Protein AF-A0A7L3QL30-F1 (afdb_monomer)

Sequence (116 aa):
MEGASFGAGRAGGAIDPVDFLKQPQTLLRVTTWIFSIVVFGSIVNECYVNKDSQHPELLCIFNENESACSYGIAVGVIAFFGCIFFFVVDLYFQQISSVKDRKRAVLLDLGFSGTL

InterPro domains:
  IPR008253 Marvel domain [PF01284] (20-114)
  IPR008253 Marvel domain [PS51225] (20-116)
  IPR016579 Synaptogyrin [PTHR10838] (1-114)

Structure (mmCIF, N/CA/C/O backbone):
data_AF-A0A7L3QL30-F1
#
_entry.id   AF-A0A7L3QL30-F1
#
loop_
_atom_site.group_PDB
_atom_site.id
_atom_site.type_symbol
_atom_site.label_atom_id
_atom_site.label_alt_id
_atom_site.label_comp_id
_atom_site.label_asym_id
_atom_site.label_entity_id
_atom_site.label_seq_id
_atom_site.pdbx_PDB_ins_code
_atom_site.Cartn_x
_atom_site.Cartn_y
_atom_site.Cartn_z
_atom_site.occupancy
_atom_site.B_iso_or_equiv
_atom_site.auth_seq_id
_atom_site.auth_comp_id
_atom_site.auth_asym_id
_atom_site.auth_atom_id
_atom_site.pdbx_PDB_model_num
ATOM 1 N N . MET A 1 1 ? 30.311 -22.315 -18.445 1.00 35.72 1 MET A N 1
ATOM 2 C CA . MET A 1 1 ? 29.629 -21.156 -17.832 1.00 35.72 1 MET A CA 1
ATOM 3 C C . MET A 1 1 ? 28.583 -20.675 -18.820 1.00 35.72 1 MET A C 1
ATOM 5 O O . MET A 1 1 ? 28.904 -19.939 -19.742 1.00 35.72 1 MET A O 1
ATOM 9 N N . GLU A 1 2 ? 27.367 -21.193 -18.691 1.00 41.16 2 GLU A N 1
ATOM 10 C CA . GLU A 1 2 ? 26.237 -20.859 -19.558 1.00 41.16 2 GLU A CA 1
ATOM 11 C C . GLU A 1 2 ? 25.592 -19.567 -19.052 1.00 41.16 2 GLU A C 1
ATOM 13 O O . GLU A 1 2 ? 24.883 -19.548 -18.050 1.00 41.16 2 GLU A O 1
ATOM 18 N N . GLY A 1 3 ? 25.894 -18.460 -19.724 1.00 41.06 3 GLY A N 1
ATOM 19 C CA . GLY A 1 3 ? 25.194 -17.194 -19.551 1.00 41.06 3 GLY A CA 1
ATOM 20 C C . GLY A 1 3 ? 24.059 -17.102 -20.561 1.00 41.06 3 GLY A C 1
ATOM 21 O O . GLY A 1 3 ? 24.211 -16.449 -21.590 1.00 41.06 3 GLY A O 1
ATOM 22 N N . ALA A 1 4 ? 22.934 -17.767 -20.293 1.00 39.75 4 ALA A N 1
ATOM 23 C CA . ALA A 1 4 ? 21.700 -17.532 -21.034 1.00 39.75 4 ALA A CA 1
ATOM 24 C C . ALA A 1 4 ? 21.234 -16.092 -20.750 1.00 39.75 4 ALA A C 1
ATOM 26 O O . ALA A 1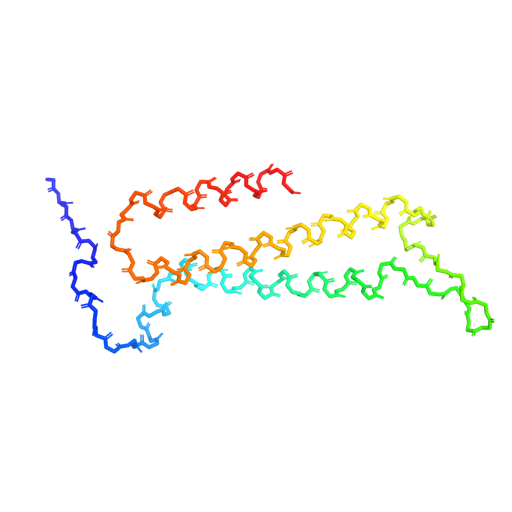 4 ? 20.688 -15.790 -19.689 1.00 39.75 4 ALA A O 1
ATOM 27 N N . SER A 1 5 ? 21.535 -15.183 -21.679 1.00 41.25 5 SER A N 1
ATOM 28 C CA . SER A 1 5 ? 21.206 -13.761 -21.587 1.00 41.25 5 SER A CA 1
ATOM 29 C C . SER A 1 5 ? 19.713 -13.562 -21.836 1.00 41.25 5 SER A C 1
ATOM 31 O O . SER A 1 5 ? 19.246 -13.414 -22.967 1.00 41.25 5 SER A O 1
ATOM 33 N N . PHE A 1 6 ? 18.948 -13.613 -20.749 1.00 51.69 6 PHE A N 1
ATOM 34 C CA . PHE A 1 6 ? 17.553 -13.204 -20.715 1.00 51.69 6 PHE A CA 1
ATOM 35 C C . PHE A 1 6 ? 17.421 -11.745 -21.182 1.00 51.69 6 PHE A C 1
ATOM 37 O O . PHE A 1 6 ? 17.892 -10.826 -20.517 1.00 51.69 6 PHE A O 1
ATOM 44 N N . GLY A 1 7 ? 16.709 -11.532 -22.292 1.00 49.22 7 GLY A N 1
ATOM 45 C CA . GLY A 1 7 ? 15.966 -10.287 -22.521 1.00 49.22 7 GLY A CA 1
ATOM 46 C C . GLY A 1 7 ? 16.543 -9.256 -23.494 1.00 49.22 7 GLY A C 1
ATOM 47 O O . GLY A 1 7 ? 15.937 -8.199 -23.638 1.00 49.22 7 GLY A O 1
ATOM 48 N N . ALA A 1 8 ? 17.632 -9.531 -24.218 1.00 42.91 8 ALA A N 1
ATOM 49 C CA . ALA A 1 8 ? 18.157 -8.580 -25.212 1.00 42.91 8 ALA A CA 1
ATOM 50 C C . ALA A 1 8 ? 17.253 -8.390 -26.458 1.00 42.91 8 ALA A C 1
ATOM 52 O O . ALA A 1 8 ? 17.448 -7.449 -27.219 1.00 42.91 8 ALA A O 1
ATOM 53 N N . GLY A 1 9 ? 16.261 -9.263 -26.677 1.00 43.09 9 GLY A N 1
ATOM 54 C CA . GLY A 1 9 ? 15.495 -9.325 -27.930 1.00 43.09 9 GLY A CA 1
ATOM 55 C C . GLY A 1 9 ? 14.155 -8.580 -27.984 1.00 43.09 9 GLY A C 1
ATOM 56 O O . GLY A 1 9 ? 13.449 -8.744 -28.972 1.00 43.09 9 GLY A O 1
ATOM 57 N N . ARG A 1 10 ? 13.743 -7.818 -26.958 1.00 48.81 10 ARG A N 1
ATOM 58 C CA . ARG A 1 10 ? 12.367 -7.266 -26.893 1.00 48.81 10 ARG A CA 1
ATOM 59 C C . ARG A 1 10 ? 12.238 -5.762 -26.654 1.00 48.81 10 ARG A C 1
ATOM 61 O O . ARG A 1 10 ? 11.174 -5.284 -26.274 1.00 48.81 10 ARG A O 1
ATOM 68 N N . ALA A 1 11 ? 13.281 -4.993 -26.946 1.00 45.16 11 ALA A N 1
ATOM 69 C CA . ALA A 1 11 ? 13.140 -3.546 -27.054 1.00 45.16 11 ALA A CA 1
ATOM 70 C C . ALA A 1 11 ? 12.372 -3.194 -28.350 1.00 45.16 11 ALA A C 1
ATOM 72 O O . ALA A 1 11 ? 12.960 -3.179 -29.427 1.00 45.16 11 ALA A O 1
ATOM 73 N N . GLY A 1 12 ? 11.059 -2.939 -28.248 1.00 51.59 12 GLY A N 1
ATOM 74 C CA . GLY A 1 12 ? 10.276 -2.233 -29.281 1.00 51.59 12 GLY A CA 1
ATOM 75 C C . GLY A 1 12 ? 9.204 -3.013 -30.062 1.00 51.59 12 GLY A C 1
ATOM 76 O O . GLY A 1 12 ? 8.607 -2.437 -30.967 1.00 51.59 12 GLY A O 1
ATOM 77 N N . GLY A 1 13 ? 8.930 -4.284 -29.752 1.00 51.28 13 GLY A N 1
ATOM 78 C CA . GLY A 1 13 ? 7.856 -5.059 -30.402 1.00 51.28 13 GLY A CA 1
ATOM 79 C C . GLY A 1 13 ? 6.514 -4.952 -29.669 1.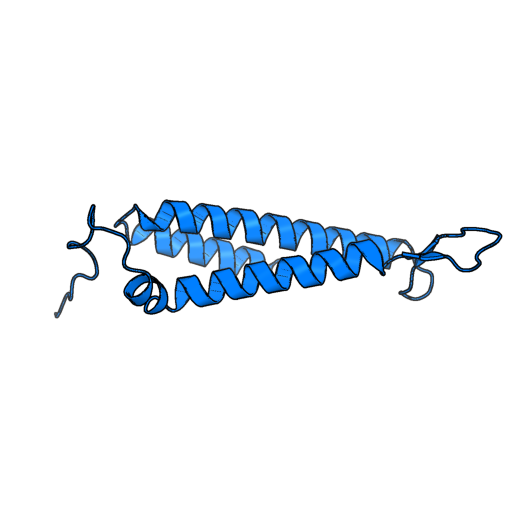00 51.28 13 GLY A C 1
ATOM 80 O O . GLY A 1 13 ? 6.507 -4.806 -28.449 1.00 51.28 13 GLY A O 1
ATOM 81 N N . ALA A 1 14 ? 5.396 -5.036 -30.404 1.00 50.88 14 ALA A N 1
ATOM 82 C CA . ALA A 1 14 ? 4.031 -4.991 -29.869 1.00 50.88 14 ALA A CA 1
ATOM 83 C C . ALA A 1 14 ? 3.881 -5.862 -28.608 1.00 50.88 14 ALA A C 1
ATOM 85 O O . ALA A 1 14 ? 4.323 -7.012 -28.577 1.00 50.88 14 ALA A O 1
ATOM 86 N N . ILE A 1 15 ? 3.300 -5.282 -27.556 1.00 49.00 15 ILE A N 1
ATOM 87 C CA . ILE A 1 15 ? 3.106 -5.945 -26.266 1.00 49.00 15 ILE A CA 1
ATOM 88 C C . ILE A 1 15 ? 2.087 -7.071 -26.464 1.00 49.00 15 ILE A C 1
ATOM 90 O O . ILE A 1 15 ? 0.884 -6.826 -26.478 1.00 49.00 15 ILE A O 1
ATOM 94 N N . ASP A 1 16 ? 2.572 -8.301 -26.629 1.00 54.94 16 ASP A N 1
ATOM 95 C CA . ASP A 1 16 ? 1.733 -9.496 -26.595 1.00 54.94 16 ASP A CA 1
ATOM 96 C C . ASP A 1 16 ? 1.359 -9.798 -25.129 1.00 54.94 16 ASP A C 1
ATOM 98 O O . ASP A 1 16 ? 2.242 -10.125 -24.323 1.00 54.94 16 ASP A O 1
ATOM 102 N N . PRO A 1 17 ? 0.072 -9.720 -24.741 1.00 56.19 17 PRO A N 1
ATOM 103 C CA . PRO A 1 17 ? -0.365 -9.873 -23.348 1.00 56.19 17 PRO A CA 1
ATOM 104 C C . PRO A 1 17 ? -0.047 -11.259 -22.758 1.00 56.19 17 PRO A C 1
ATOM 106 O O . PRO A 1 17 ? 0.053 -11.411 -21.542 1.00 56.19 17 PRO A O 1
ATOM 109 N N . VAL A 1 18 ? 0.169 -12.269 -23.607 1.00 55.31 18 VAL A N 1
ATOM 110 C CA . VAL A 1 18 ? 0.459 -13.655 -23.203 1.00 55.31 18 VAL A CA 1
ATOM 111 C C . VAL A 1 18 ? 1.895 -13.828 -22.688 1.00 55.31 18 VAL A C 1
ATOM 113 O O . VAL A 1 18 ? 2.124 -14.583 -21.743 1.00 55.31 18 VAL A O 1
ATOM 116 N N . ASP A 1 19 ? 2.867 -13.100 -23.244 1.00 55.56 19 ASP A N 1
ATOM 117 C CA . ASP A 1 19 ? 4.252 -13.139 -22.751 1.00 55.56 19 ASP A CA 1
ATOM 118 C C . ASP A 1 19 ? 4.461 -12.237 -21.526 1.00 55.56 19 ASP A C 1
ATOM 120 O O . ASP A 1 19 ? 5.323 -12.519 -20.693 1.00 55.56 19 ASP A O 1
ATOM 124 N N . PHE A 1 20 ? 3.613 -11.218 -21.357 1.00 52.88 20 PHE A N 1
ATOM 125 C CA . PHE A 1 20 ? 3.520 -10.415 -20.134 1.00 52.88 20 PHE A CA 1
ATOM 126 C C . PHE A 1 20 ? 2.984 -11.244 -18.951 1.00 52.88 20 PHE A C 1
ATOM 128 O O . PHE A 1 20 ? 3.461 -11.112 -17.824 1.00 52.88 20 PHE A O 1
ATOM 135 N N . LEU A 1 21 ? 2.056 -12.171 -19.226 1.00 55.19 21 LEU A N 1
ATOM 136 C CA . LEU A 1 21 ? 1.521 -13.137 -18.258 1.00 55.19 21 LEU A CA 1
ATOM 137 C C . LEU A 1 21 ? 2.540 -14.209 -17.840 1.00 55.19 21 LEU A C 1
ATOM 139 O O . LEU A 1 21 ? 2.480 -14.721 -16.725 1.00 55.19 21 LEU A O 1
ATOM 143 N N . LYS A 1 22 ? 3.496 -14.551 -18.713 1.00 54.62 22 LYS A N 1
ATOM 144 C CA . LYS A 1 22 ? 4.561 -15.521 -18.404 1.00 54.62 22 LYS A CA 1
ATOM 145 C C . LYS A 1 22 ? 5.601 -15.003 -17.420 1.00 54.62 22 LYS A C 1
ATOM 147 O O . LYS A 1 22 ? 6.408 -15.800 -16.947 1.00 54.62 22 LYS A O 1
ATOM 152 N N . GLN A 1 23 ? 5.622 -13.706 -17.119 1.00 60.22 23 GLN A N 1
ATOM 153 C CA . GLN A 1 23 ? 6.543 -13.149 -16.140 1.00 60.22 23 GLN A CA 1
ATOM 154 C C . GLN A 1 23 ? 5.874 -13.188 -14.750 1.00 60.22 23 GLN A C 1
ATOM 156 O O . GLN A 1 23 ? 5.099 -12.289 -14.420 1.00 60.22 23 GLN A O 1
ATOM 161 N N . PRO A 1 24 ? 6.155 -14.208 -13.907 1.00 64.00 24 PRO A N 1
ATOM 162 C CA . PRO A 1 24 ? 5.411 -14.456 -12.664 1.00 64.00 24 PRO A CA 1
ATOM 163 C C . PRO A 1 24 ? 5.482 -13.279 -11.683 1.00 64.00 24 PRO A C 1
ATOM 165 O O . PRO A 1 24 ? 4.565 -13.056 -10.898 1.00 64.00 24 PRO A O 1
ATOM 168 N N . GLN A 1 25 ? 6.551 -12.485 -11.767 1.00 66.44 25 GLN A N 1
ATOM 169 C CA . GLN A 1 25 ? 6.753 -11.291 -10.953 1.00 66.44 25 GLN A CA 1
ATOM 170 C C . GLN A 1 25 ? 5.688 -10.211 -11.212 1.00 66.44 25 GLN A C 1
ATOM 172 O O . GLN A 1 25 ? 5.238 -9.569 -10.268 1.00 66.44 25 GLN A O 1
ATOM 177 N N . THR A 1 26 ? 5.250 -10.026 -12.462 1.00 68.25 26 THR A N 1
ATOM 178 C CA . THR A 1 26 ? 4.246 -9.008 -12.807 1.00 68.25 26 THR A CA 1
ATOM 179 C C . THR A 1 26 ? 2.860 -9.398 -12.293 1.00 68.25 26 THR A C 1
ATOM 181 O O . THR A 1 26 ? 2.148 -8.563 -11.742 1.00 68.25 26 THR A O 1
ATOM 184 N N . LEU A 1 27 ? 2.499 -10.683 -12.397 1.00 70.44 27 LEU A N 1
ATOM 185 C CA . LEU A 1 27 ? 1.246 -11.214 -11.848 1.00 70.44 27 LEU A CA 1
ATOM 186 C C . LEU A 1 27 ? 1.182 -11.083 -10.327 1.00 70.44 27 LEU A C 1
ATOM 188 O O . LEU A 1 27 ? 0.154 -10.665 -9.791 1.00 70.44 27 LEU A O 1
ATOM 192 N N . LEU A 1 28 ? 2.283 -11.408 -9.641 1.00 73.12 28 LEU A N 1
ATOM 193 C CA . LEU A 1 28 ? 2.352 -11.278 -8.191 1.00 73.12 28 LEU A CA 1
ATOM 194 C C . LEU A 1 28 ? 2.075 -9.830 -7.778 1.00 73.12 28 LEU A C 1
ATOM 196 O O . LEU A 1 28 ? 1.225 -9.610 -6.927 1.00 73.12 28 LEU A O 1
ATOM 200 N N . ARG A 1 29 ? 2.708 -8.854 -8.446 1.00 75.44 29 ARG A N 1
ATOM 201 C CA . ARG A 1 29 ? 2.578 -7.428 -8.115 1.00 75.44 29 ARG A CA 1
ATOM 202 C C . ARG A 1 29 ? 1.213 -6.821 -8.425 1.00 75.44 29 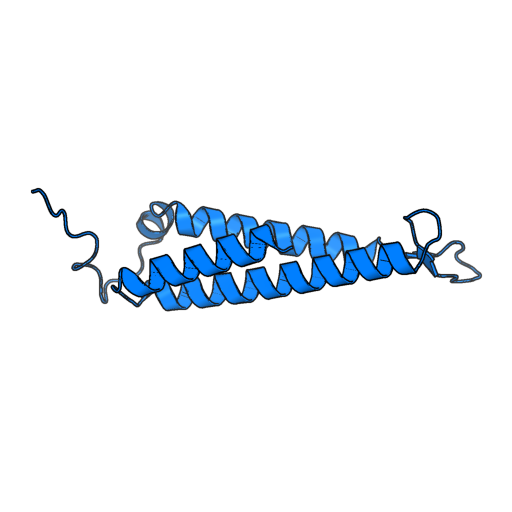ARG A C 1
ATOM 204 O O . ARG A 1 29 ? 0.716 -6.026 -7.632 1.00 75.44 29 ARG A O 1
ATOM 211 N N . VAL A 1 30 ? 0.570 -7.228 -9.520 1.00 77.50 30 VAL A N 1
ATOM 212 C CA . VAL A 1 30 ? -0.830 -6.850 -9.789 1.00 77.50 30 VAL A CA 1
ATOM 213 C C . VAL A 1 30 ? -1.747 -7.408 -8.700 1.00 77.50 30 VAL A C 1
ATOM 215 O O . VAL A 1 30 ? -2.624 -6.702 -8.208 1.00 77.50 30 VAL A O 1
ATOM 218 N N . THR A 1 31 ? -1.517 -8.653 -8.277 1.00 81.44 31 THR A N 1
ATOM 219 C CA . THR A 1 31 ? -2.316 -9.288 -7.222 1.00 81.44 31 THR A CA 1
ATOM 220 C C . THR A 1 31 ? -2.131 -8.579 -5.878 1.0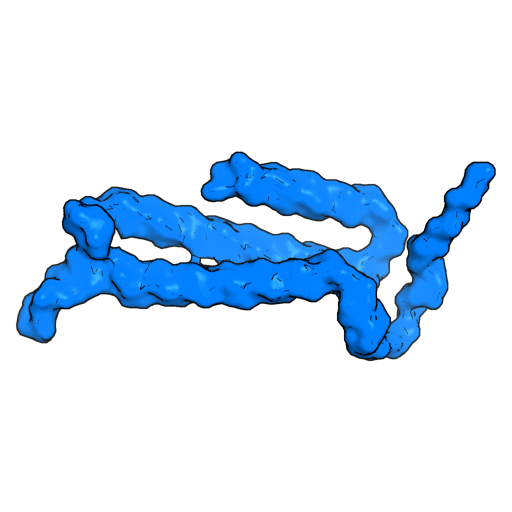0 81.44 31 THR A C 1
ATOM 222 O O . THR A 1 31 ? -3.123 -8.292 -5.210 1.00 81.44 31 THR A O 1
ATOM 225 N N . THR A 1 32 ? -0.897 -8.223 -5.493 1.00 82.81 32 THR A N 1
ATOM 226 C CA . THR A 1 32 ? -0.648 -7.449 -4.263 1.00 82.81 32 THR A CA 1
ATOM 227 C C . THR A 1 32 ? -1.269 -6.061 -4.317 1.00 82.81 32 THR A C 1
ATOM 229 O O . THR A 1 32 ? -1.821 -5.611 -3.317 1.00 82.81 32 THR A O 1
ATOM 232 N N . TRP A 1 33 ? -1.230 -5.389 -5.469 1.00 84.56 33 TRP A N 1
ATOM 233 C CA . TRP A 1 33 ? -1.870 -4.084 -5.633 1.00 84.56 33 TRP A CA 1
ATOM 234 C C . TRP A 1 33 ? -3.396 -4.161 -5.466 1.00 84.56 33 TRP A C 1
ATOM 236 O O . TRP A 1 33 ? -3.969 -3.366 -4.723 1.00 84.56 33 TRP A O 1
ATOM 246 N N . ILE A 1 34 ? -4.048 -5.164 -6.067 1.00 87.25 34 ILE A N 1
ATOM 247 C CA . ILE A 1 34 ? -5.489 -5.404 -5.888 1.00 87.25 34 ILE A CA 1
ATOM 248 C C . ILE A 1 34 ? -5.811 -5.675 -4.415 1.00 87.25 34 ILE A C 1
ATOM 250 O O . ILE A 1 34 ? -6.734 -5.077 -3.865 1.00 87.25 34 ILE A O 1
ATOM 254 N N . PHE A 1 35 ? -5.039 -6.545 -3.760 1.00 85.81 35 PHE A N 1
ATOM 255 C CA . PHE A 1 35 ? -5.247 -6.864 -2.349 1.00 85.81 35 PHE A CA 1
ATOM 256 C C . PHE A 1 35 ? -5.085 -5.627 -1.455 1.00 85.81 35 PHE A C 1
ATOM 258 O O . PHE A 1 35 ? -5.881 -5.405 -0.546 1.00 85.81 35 PHE A O 1
ATOM 265 N N . SER A 1 36 ? -4.106 -4.774 -1.762 1.00 88.38 36 SER A N 1
ATOM 266 C CA . SER A 1 36 ? -3.883 -3.515 -1.055 1.00 88.38 36 SER A CA 1
ATOM 267 C C . SER A 1 36 ? -5.061 -2.538 -1.196 1.00 88.38 36 SER A C 1
ATOM 269 O O . SER A 1 36 ? -5.457 -1.939 -0.197 1.00 88.38 36 SER A O 1
ATOM 271 N N . ILE A 1 37 ? -5.690 -2.431 -2.377 1.00 88.75 37 ILE A N 1
ATOM 272 C CA . ILE A 1 37 ? -6.923 -1.636 -2.566 1.00 88.75 37 ILE A CA 1
ATOM 273 C C . ILE A 1 37 ? -8.048 -2.151 -1.665 1.00 88.75 37 ILE A C 1
ATOM 275 O O . ILE A 1 37 ? -8.724 -1.358 -1.011 1.00 88.75 37 ILE A O 1
ATOM 279 N N . VAL A 1 38 ? -8.253 -3.472 -1.633 1.00 90.06 38 VAL A N 1
ATOM 280 C CA . VAL A 1 38 ? -9.320 -4.095 -0.837 1.00 90.06 38 VAL A CA 1
ATOM 281 C C . VAL A 1 38 ? -9.118 -3.808 0.651 1.00 90.06 38 VAL A C 1
ATOM 283 O O . VAL A 1 38 ? -10.045 -3.334 1.303 1.00 90.06 38 VAL A O 1
ATOM 286 N N . VAL A 1 39 ? -7.904 -4.024 1.167 1.00 87.69 39 VAL A N 1
ATOM 287 C CA . VAL A 1 39 ? -7.564 -3.780 2.580 1.00 87.69 39 VAL A CA 1
ATOM 288 C C . VAL A 1 39 ? -7.695 -2.300 2.942 1.00 87.69 39 VAL A C 1
ATOM 290 O O . VAL A 1 39 ? -8.272 -1.959 3.975 1.00 87.69 39 VAL A O 1
ATOM 293 N N . PHE A 1 40 ? -7.198 -1.403 2.089 1.00 88.94 40 PHE A N 1
ATOM 294 C CA . PHE A 1 40 ? -7.328 0.035 2.307 1.00 88.94 40 PHE A CA 1
ATOM 295 C C . PHE A 1 40 ? -8.800 0.467 2.343 1.00 88.94 40 PHE A C 1
ATOM 297 O O . PHE A 1 40 ? -9.214 1.175 3.261 1.00 88.94 40 PHE A O 1
ATOM 304 N N . GLY A 1 41 ? -9.608 -0.016 1.395 1.00 88.19 41 GLY A N 1
ATOM 305 C CA . GLY A 1 41 ? -11.039 0.274 1.333 1.00 88.19 41 GLY A CA 1
ATOM 306 C C . GLY A 1 41 ? -11.803 -0.228 2.558 1.00 88.19 41 GLY A C 1
ATOM 307 O O . GLY A 1 41 ? -12.629 0.505 3.098 1.00 88.19 41 GLY A O 1
ATOM 308 N N . SER A 1 42 ? -11.498 -1.438 3.040 1.00 87.69 42 SER A N 1
ATOM 309 C CA . SER A 1 42 ? -12.127 -1.975 4.253 1.00 87.69 42 SER A CA 1
ATOM 310 C C . SER A 1 42 ? -11.747 -1.180 5.502 1.00 87.69 42 SER A C 1
ATOM 312 O O . SER A 1 42 ? -12.605 -0.891 6.330 1.00 87.69 42 SER A O 1
ATOM 314 N N . ILE A 1 43 ? -10.479 -0.769 5.623 1.00 87.19 43 ILE A N 1
ATOM 315 C CA . ILE A 1 43 ? -10.012 0.007 6.775 1.00 87.19 43 ILE A CA 1
ATOM 316 C C . ILE A 1 43 ? -10.643 1.408 6.773 1.00 87.19 43 ILE A C 1
ATOM 318 O O . ILE A 1 43 ? -11.136 1.855 7.798 1.00 87.19 43 ILE A O 1
ATOM 322 N N . VAL A 1 44 ? -10.694 2.114 5.645 1.00 84.00 44 VAL A N 1
ATOM 323 C CA . VAL A 1 44 ? -11.251 3.480 5.633 1.00 84.00 44 VAL A CA 1
ATOM 324 C C . VAL A 1 44 ? -12.765 3.501 5.875 1.00 84.00 44 VAL A C 1
ATOM 326 O O . VAL A 1 44 ? -13.254 4.429 6.513 1.00 84.00 44 VAL A O 1
ATOM 329 N N . ASN A 1 45 ? -13.500 2.488 5.404 1.00 83.75 45 ASN A N 1
ATOM 330 C CA . ASN A 1 45 ? -14.960 2.457 5.532 1.00 83.75 45 ASN A CA 1
ATOM 331 C C . ASN A 1 45 ? -15.459 1.925 6.878 1.00 83.75 45 ASN A C 1
ATOM 333 O O . ASN A 1 45 ? -16.444 2.444 7.393 1.00 83.75 45 ASN A O 1
ATOM 337 N N . GLU A 1 46 ? -14.831 0.880 7.425 1.00 81.38 46 GLU A N 1
ATOM 338 C CA . GLU A 1 46 ? -15.387 0.144 8.572 1.00 81.38 46 GLU A CA 1
ATOM 339 C C . GLU A 1 46 ? -14.550 0.259 9.851 1.00 81.38 46 GLU A C 1
ATOM 341 O O . GLU A 1 46 ? -14.936 -0.272 10.891 1.00 81.38 46 GLU A O 1
ATOM 346 N N . CYS A 1 47 ? -13.406 0.951 9.824 1.00 80.00 47 CYS A N 1
ATOM 347 C CA . CYS A 1 47 ? -12.572 1.069 11.024 1.00 80.00 47 CYS A CA 1
ATOM 348 C C . CYS A 1 47 ? -13.223 1.951 12.105 1.00 80.00 47 CYS A C 1
ATOM 350 O O . CYS A 1 47 ? -13.052 1.671 13.293 1.00 80.00 47 CYS A O 1
ATOM 352 N N . TYR A 1 48 ? -14.040 2.936 11.709 1.00 83.06 48 TYR A N 1
ATOM 353 C CA . TYR A 1 48 ? -14.923 3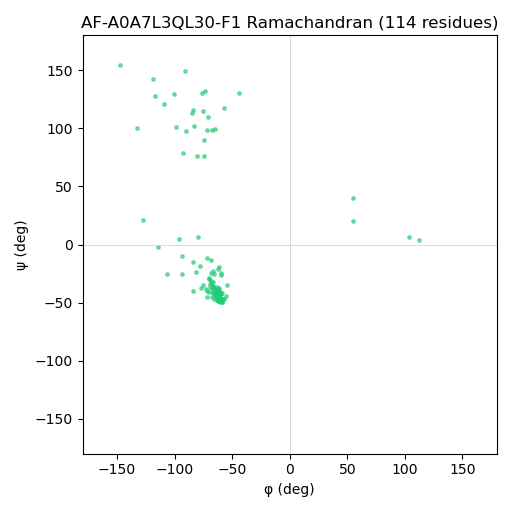.678 12.611 1.00 83.06 48 TYR A CA 1
ATOM 354 C C . TYR A 1 48 ? -16.385 3.461 12.227 1.00 83.06 48 TYR A C 1
ATOM 356 O O . TYR A 1 48 ? -16.771 3.681 11.081 1.00 83.06 48 TYR A O 1
ATOM 364 N N . VAL A 1 49 ? -17.208 3.070 13.195 1.00 83.12 49 VAL A N 1
ATOM 365 C CA . VAL A 1 49 ? -18.646 2.841 13.014 1.00 83.12 49 VAL A CA 1
ATOM 366 C C . VAL A 1 49 ? -19.442 3.785 13.905 1.00 83.12 49 VAL A C 1
ATOM 368 O O . VAL A 1 49 ? -19.047 4.061 15.035 1.00 83.12 49 VAL A O 1
ATOM 371 N N . ASN A 1 50 ? -20.570 4.296 13.413 1.00 78.38 50 ASN A N 1
ATOM 372 C CA . ASN A 1 50 ? -21.445 5.140 14.226 1.00 78.38 50 ASN A CA 1
ATOM 373 C C . ASN A 1 50 ? -22.244 4.272 15.205 1.00 78.38 50 ASN A C 1
ATOM 375 O O . ASN A 1 50 ? -22.862 3.292 14.788 1.00 78.38 50 ASN A O 1
ATOM 379 N N . LYS A 1 51 ? -22.250 4.638 16.493 1.00 71.25 51 LYS A N 1
ATOM 380 C CA . LYS A 1 51 ? -22.955 3.876 17.541 1.00 71.25 51 LYS A CA 1
ATOM 381 C C . LYS A 1 51 ? -24.483 3.945 17.400 1.00 71.25 51 LYS A C 1
ATOM 383 O O . LYS A 1 51 ? -25.158 2.966 17.703 1.00 71.25 51 LY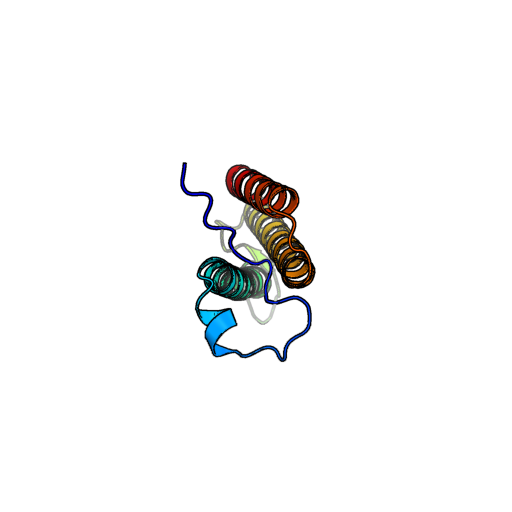S A O 1
ATOM 388 N N . ASP A 1 52 ? -25.019 5.072 16.922 1.00 71.88 52 ASP A N 1
ATOM 389 C CA . ASP A 1 52 ? -26.456 5.280 16.724 1.00 71.88 52 ASP A CA 1
ATOM 390 C C . ASP A 1 52 ? -26.751 6.198 15.516 1.00 71.88 52 ASP A C 1
ATOM 392 O O . ASP A 1 52 ? -25.926 7.022 15.120 1.00 71.88 52 ASP A O 1
ATOM 396 N N . SER A 1 53 ? -27.936 6.055 14.909 1.00 68.00 53 SER A N 1
ATOM 397 C CA . SER A 1 53 ? -28.362 6.865 13.751 1.00 68.00 53 SER A CA 1
ATOM 398 C C . SER A 1 53 ? -28.829 8.278 14.129 1.00 68.00 53 SER A C 1
ATOM 400 O O . SER A 1 53 ? -28.902 9.146 13.261 1.00 68.00 53 SER A O 1
ATOM 402 N N . GLN A 1 54 ? -29.163 8.518 15.401 1.00 69.06 54 GLN A N 1
ATOM 403 C CA . GLN A 1 54 ? -29.594 9.820 15.921 1.00 69.06 54 GLN A CA 1
ATOM 404 C C . GLN A 1 54 ? -28.432 10.639 16.504 1.00 69.06 54 GLN A C 1
ATOM 406 O O . GLN A 1 54 ? -28.493 11.868 16.492 1.00 69.06 54 GLN A O 1
ATOM 411 N N . HIS A 1 55 ? -27.356 9.977 16.948 1.00 59.66 55 HIS A N 1
ATOM 412 C CA . HIS A 1 55 ? -26.128 10.602 17.446 1.00 59.66 55 HIS A CA 1
ATOM 413 C C . HIS A 1 55 ? -24.900 9.937 16.799 1.00 59.66 55 HIS A C 1
ATOM 415 O O . HIS A 1 55 ? -24.501 8.854 17.233 1.00 59.66 55 HIS A O 1
ATOM 421 N N . PRO A 1 56 ? -24.292 10.551 15.765 1.00 67.31 56 PRO A N 1
ATOM 422 C CA . PRO A 1 56 ? -23.118 9.999 15.097 1.00 67.31 56 PRO A CA 1
ATOM 423 C C . PRO A 1 56 ? -21.869 10.172 15.974 1.00 67.31 56 PRO A C 1
ATOM 425 O O . PRO A 1 56 ? -21.044 11.055 15.750 1.00 67.31 56 PRO A O 1
ATOM 428 N N . GLU A 1 57 ? -21.743 9.343 17.008 1.00 71.81 57 GLU A N 1
ATOM 429 C CA . GLU A 1 57 ? -20.477 9.132 17.708 1.00 71.81 57 GLU A CA 1
ATOM 430 C C . GLU A 1 57 ? -19.675 8.072 16.947 1.00 71.81 57 GLU A C 1
ATOM 432 O O . GLU A 1 57 ? -20.105 6.918 16.839 1.00 71.81 57 GLU A O 1
ATOM 437 N N . LEU A 1 58 ? -18.524 8.477 16.398 1.00 73.62 58 LEU A N 1
ATOM 438 C CA . LEU A 1 58 ? -17.597 7.576 15.718 1.00 73.62 58 LEU A CA 1
ATOM 439 C C . LEU A 1 58 ? -16.916 6.677 16.750 1.00 73.62 58 LEU A C 1
ATOM 441 O O . LEU A 1 58 ? -16.071 7.124 17.521 1.00 73.62 58 LEU A O 1
ATOM 445 N N . LEU A 1 59 ? -17.264 5.395 16.742 1.00 81.56 59 LEU A N 1
ATOM 446 C CA . LEU A 1 59 ? -16.682 4.391 17.614 1.00 81.56 59 LEU A CA 1
ATOM 447 C C . LEU A 1 59 ? -15.639 3.573 16.854 1.00 81.56 59 LEU A C 1
ATOM 449 O O . LEU A 1 59 ? -15.913 3.027 15.785 1.00 81.56 59 LEU A O 1
ATOM 453 N N . CYS A 1 60 ? -14.447 3.445 17.426 1.00 84.94 60 CYS A N 1
ATOM 454 C CA . CYS A 1 60 ? -13.442 2.520 16.917 1.00 84.94 60 CYS A CA 1
ATOM 455 C C . CYS A 1 60 ? -13.823 1.067 17.256 1.00 84.94 60 CYS A C 1
ATOM 457 O O . CYS A 1 60 ? -14.105 0.752 18.415 1.00 84.94 60 CYS A O 1
ATOM 459 N N . ILE A 1 61 ? -13.763 0.163 16.271 1.00 84.69 61 ILE A N 1
ATOM 460 C CA . ILE A 1 61 ? -14.077 -1.266 16.471 1.00 84.69 61 ILE A CA 1
ATOM 461 C C . ILE A 1 61 ? -13.043 -1.991 17.353 1.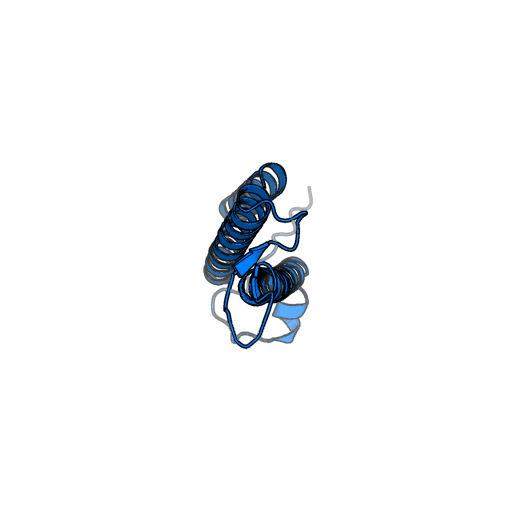00 84.69 61 ILE A C 1
ATOM 463 O O . ILE A 1 61 ? -13.355 -2.983 18.014 1.00 84.69 61 ILE A O 1
ATOM 467 N N . PHE A 1 62 ? -11.811 -1.478 17.415 1.00 82.38 62 PHE A N 1
ATOM 468 C CA . PHE A 1 62 ? -10.745 -2.008 18.266 1.00 82.38 62 PHE A CA 1
ATOM 469 C C . PHE A 1 62 ? -10.895 -1.523 19.712 1.00 82.38 62 PHE A C 1
ATOM 471 O O . PHE A 1 62 ? -10.154 -0.654 20.170 1.00 82.38 62 PHE A O 1
ATOM 478 N N . ASN A 1 63 ? -11.845 -2.117 20.441 1.00 84.50 63 ASN A N 1
ATOM 479 C CA . ASN A 1 63 ? -12.040 -1.900 21.881 1.00 84.50 63 ASN A CA 1
ATOM 480 C C . ASN A 1 63 ? -12.227 -0.414 22.256 1.00 84.50 63 ASN A C 1
ATOM 482 O O . ASN A 1 63 ? -11.650 0.052 23.237 1.00 84.50 63 ASN A O 1
ATOM 486 N N . GLU A 1 64 ? -12.969 0.341 21.435 1.00 83.38 64 GLU A N 1
ATOM 487 C CA . GLU A 1 64 ? -13.211 1.784 21.619 1.00 83.38 64 GLU A CA 1
ATOM 488 C C . GLU A 1 64 ? -11.916 2.619 21.738 1.00 83.38 64 GLU A C 1
ATOM 490 O O . GLU A 1 64 ? -11.923 3.738 22.244 1.00 83.38 64 GLU A O 1
ATOM 495 N N . ASN A 1 65 ? -10.780 2.095 21.260 1.00 84.00 65 ASN A N 1
ATOM 496 C CA . ASN A 1 65 ? -9.492 2.765 21.355 1.00 84.00 65 ASN A CA 1
ATOM 497 C C . ASN A 1 65 ? -9.148 3.474 20.044 1.00 84.00 65 ASN A C 1
ATOM 499 O O . ASN A 1 65 ? -8.642 2.866 19.098 1.00 84.00 65 ASN A O 1
ATOM 503 N N . GLU A 1 66 ? -9.348 4.790 20.015 1.00 85.00 66 GLU A N 1
ATOM 504 C CA . GLU A 1 66 ? -9.056 5.624 18.846 1.00 85.00 66 GLU A CA 1
ATOM 505 C C . GLU A 1 66 ? -7.614 5.486 18.344 1.00 85.00 66 GLU A C 1
ATOM 507 O O . GLU A 1 66 ? -7.385 5.500 17.134 1.00 85.00 66 GLU A O 1
ATOM 512 N N . SER A 1 67 ? -6.644 5.292 19.245 1.00 86.31 67 SER A N 1
ATOM 513 C CA . SER A 1 67 ? -5.234 5.149 18.862 1.00 86.31 67 SER A CA 1
ATOM 514 C C . SER A 1 67 ? -4.967 3.864 18.073 1.00 86.31 67 SER A C 1
ATOM 516 O O . SER A 1 67 ? -4.139 3.869 17.164 1.00 86.31 67 SER A O 1
ATOM 518 N N . ALA A 1 68 ? -5.706 2.785 18.354 1.00 87.25 68 ALA A N 1
ATOM 519 C CA . ALA A 1 68 ? -5.579 1.518 17.639 1.00 87.25 68 ALA A CA 1
ATOM 520 C C . ALA A 1 68 ? -6.153 1.615 16.217 1.00 87.25 68 ALA A C 1
ATOM 522 O O . ALA A 1 68 ? -5.491 1.206 15.262 1.00 87.25 68 ALA A O 1
ATOM 523 N N . CYS A 1 69 ? -7.338 2.219 16.060 1.00 88.06 69 CYS A N 1
ATOM 524 C CA . CYS A 1 69 ? -7.913 2.477 14.736 1.00 88.06 69 CYS A CA 1
ATOM 525 C C . CYS A 1 69 ? -7.051 3.442 13.918 1.00 88.06 69 CYS A C 1
ATOM 527 O O . CYS A 1 69 ? -6.730 3.153 12.767 1.00 88.06 69 CYS A O 1
ATOM 529 N N . SER A 1 70 ? -6.606 4.552 14.517 1.00 88.88 70 SER A N 1
ATOM 530 C CA . SER A 1 70 ? -5.738 5.513 13.832 1.00 88.88 70 SER A CA 1
ATOM 531 C C . SER A 1 70 ? -4.414 4.881 13.401 1.00 88.88 70 SER A C 1
ATOM 533 O O . SER A 1 70 ? -3.922 5.199 12.319 1.00 88.88 70 SER A O 1
ATOM 535 N N . TYR A 1 71 ? -3.841 3.987 14.212 1.00 89.56 71 TYR A N 1
ATOM 536 C CA . TYR A 1 71 ? -2.641 3.238 13.844 1.00 89.56 71 TYR A CA 1
ATOM 537 C C . TYR A 1 71 ? -2.907 2.284 12.672 1.00 89.56 71 TYR A C 1
ATOM 539 O O . TYR A 1 71 ? -2.161 2.302 11.695 1.00 89.56 71 TYR A O 1
ATOM 547 N N . GLY A 1 72 ? -3.998 1.511 12.718 1.00 87.81 72 GLY A N 1
ATOM 548 C CA . GLY A 1 72 ? -4.394 0.618 11.624 1.00 87.81 72 GLY A CA 1
ATOM 549 C C . GLY A 1 72 ? -4.629 1.360 10.305 1.00 87.81 72 GLY A C 1
ATOM 550 O O . GLY A 1 72 ? -4.153 0.927 9.255 1.00 87.81 72 GLY A O 1
ATOM 551 N N . ILE A 1 73 ? -5.281 2.524 10.362 1.00 89.81 73 ILE A N 1
ATOM 552 C CA . ILE A 1 73 ? -5.467 3.411 9.207 1.00 89.81 73 ILE A CA 1
ATOM 553 C C . ILE A 1 73 ? -4.124 3.920 8.692 1.00 89.81 73 ILE A C 1
ATOM 555 O O . ILE A 1 73 ? -3.877 3.845 7.491 1.00 89.81 73 ILE A O 1
ATOM 559 N N . ALA A 1 74 ? -3.235 4.395 9.567 1.00 90.38 74 ALA A N 1
ATOM 560 C CA . ALA A 1 74 ? -1.923 4.888 9.158 1.00 90.38 74 ALA A CA 1
ATOM 561 C C . ALA A 1 74 ? -1.101 3.801 8.446 1.00 90.38 74 ALA A C 1
ATOM 563 O O . ALA A 1 74 ? -0.581 4.041 7.357 1.00 90.38 74 ALA A O 1
ATOM 564 N N . VAL A 1 75 ? -1.035 2.593 9.013 1.00 90.12 75 VAL A N 1
ATOM 565 C CA . VAL A 1 75 ? -0.335 1.451 8.405 1.00 90.12 75 VAL A CA 1
ATOM 566 C C . VAL A 1 75 ? -0.970 1.071 7.064 1.00 90.12 75 VAL A C 1
ATOM 568 O O . VAL A 1 75 ? -0.255 0.931 6.073 1.00 90.12 75 VAL A O 1
ATOM 571 N N . GLY A 1 76 ? -2.303 0.986 6.992 1.00 88.88 76 GLY A N 1
ATOM 572 C CA . GLY A 1 76 ? -3.024 0.684 5.752 1.00 88.88 76 GLY A CA 1
ATOM 573 C C . GLY A 1 76 ? -2.790 1.721 4.647 1.00 88.88 76 GLY A C 1
ATOM 574 O O . GLY A 1 76 ? -2.559 1.358 3.494 1.00 88.88 76 GLY A O 1
ATOM 575 N N . VAL A 1 77 ? -2.778 3.010 4.999 1.00 90.56 77 VAL A N 1
ATOM 576 C CA . VAL A 1 77 ? -2.466 4.120 4.084 1.00 90.56 77 VAL A CA 1
ATOM 577 C C . VAL A 1 77 ? -1.033 4.006 3.559 1.00 90.56 77 VAL A C 1
ATOM 579 O O . VAL A 1 77 ? -0.812 4.092 2.349 1.00 90.56 77 VAL A O 1
ATOM 582 N N . ILE A 1 78 ? -0.052 3.795 4.443 1.00 89.88 78 ILE A N 1
ATOM 583 C CA . ILE A 1 78 ? 1.359 3.688 4.046 1.00 89.88 78 ILE A CA 1
ATOM 584 C C . ILE A 1 78 ? 1.564 2.465 3.143 1.00 89.88 78 ILE A C 1
ATOM 586 O O . ILE A 1 78 ? 2.216 2.588 2.104 1.00 89.88 78 ILE A O 1
ATOM 590 N N . ALA A 1 79 ? 0.962 1.318 3.479 1.00 87.19 79 ALA A N 1
ATOM 591 C CA . ALA A 1 79 ? 0.996 0.114 2.649 1.00 87.19 79 ALA A CA 1
ATOM 592 C C . ALA A 1 79 ? 0.449 0.381 1.240 1.00 87.19 79 ALA A C 1
ATOM 594 O O . ALA A 1 79 ? 1.088 0.031 0.250 1.00 87.19 79 ALA A O 1
ATOM 595 N N . PHE A 1 80 ? -0.703 1.048 1.146 1.00 88.88 80 PHE A N 1
ATOM 596 C CA . PHE A 1 80 ? -1.354 1.370 -0.121 1.00 88.88 80 PHE A CA 1
ATOM 597 C C . PHE A 1 80 ? -0.497 2.252 -1.030 1.00 88.88 80 PHE A C 1
ATOM 599 O O . PHE A 1 80 ? -0.267 1.918 -2.198 1.00 88.88 80 PHE A O 1
ATOM 606 N N . PHE A 1 81 ? 0.048 3.343 -0.491 1.00 90.19 81 PHE A N 1
ATOM 607 C CA . PHE A 1 81 ? 0.943 4.211 -1.255 1.00 90.19 81 PHE A CA 1
ATOM 608 C C . PHE A 1 81 ? 2.258 3.518 -1.620 1.00 90.19 81 PHE A C 1
ATOM 610 O O . PHE A 1 81 ? 2.747 3.702 -2.737 1.00 90.19 81 PHE A O 1
ATOM 617 N N . GLY A 1 82 ? 2.799 2.682 -0.729 1.00 87.50 82 GLY A N 1
ATOM 618 C CA . GLY A 1 82 ? 3.961 1.843 -1.014 1.00 87.50 82 GLY A CA 1
ATOM 619 C C . GLY A 1 82 ? 3.712 0.907 -2.198 1.00 87.50 82 GLY A C 1
ATOM 620 O O . GLY A 1 82 ? 4.491 0.899 -3.151 1.00 87.50 82 GLY A O 1
ATOM 621 N N . CYS A 1 83 ? 2.586 0.188 -2.198 1.00 84.81 83 CYS A N 1
ATOM 622 C CA . CYS A 1 83 ? 2.197 -0.696 -3.296 1.00 84.81 83 CYS A CA 1
ATOM 623 C C . CYS A 1 83 ? 2.028 0.056 -4.623 1.00 84.81 83 CYS A C 1
ATOM 625 O O . CYS A 1 83 ? 2.509 -0.425 -5.647 1.00 84.81 83 CYS A O 1
ATOM 627 N N . ILE A 1 84 ? 1.406 1.243 -4.625 1.00 85.31 84 ILE A N 1
ATOM 628 C CA . ILE A 1 84 ? 1.294 2.079 -5.834 1.00 85.31 84 ILE A CA 1
ATOM 629 C C . ILE A 1 84 ? 2.674 2.503 -6.336 1.00 85.31 84 ILE A C 1
ATOM 631 O O . ILE A 1 84 ? 2.951 2.387 -7.529 1.00 85.31 84 ILE A O 1
ATOM 635 N N . PHE A 1 85 ? 3.545 2.984 -5.447 1.00 85.44 85 PHE A N 1
ATOM 636 C CA . PHE A 1 85 ? 4.892 3.411 -5.816 1.00 85.44 85 PHE A CA 1
ATOM 637 C C . PHE A 1 85 ? 5.677 2.266 -6.459 1.00 85.44 85 PHE A C 1
ATOM 6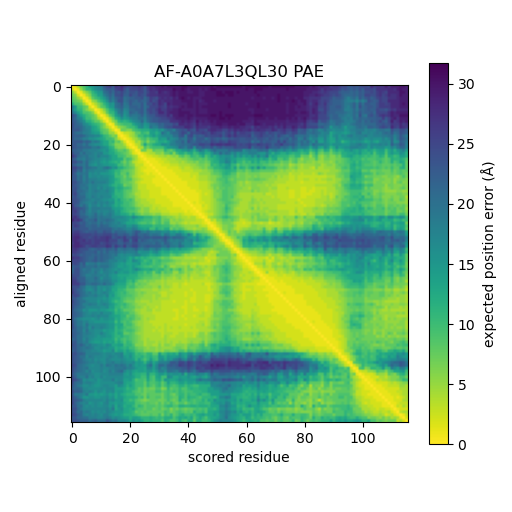39 O O . PHE A 1 85 ? 6.220 2.428 -7.552 1.00 85.44 85 PHE A O 1
ATOM 646 N N . PHE A 1 86 ? 5.689 1.095 -5.821 1.00 78.62 86 PHE A N 1
ATOM 647 C CA . PHE A 1 86 ? 6.374 -0.077 -6.353 1.00 78.62 86 PHE A CA 1
ATOM 648 C C . PHE A 1 86 ? 5.778 -0.538 -7.683 1.00 78.62 86 PHE A C 1
ATOM 650 O O . PHE A 1 86 ? 6.543 -0.786 -8.611 1.00 78.62 86 PHE A O 1
ATOM 657 N N . PHE A 1 87 ? 4.449 -0.556 -7.810 1.00 79.50 87 PHE A N 1
ATOM 658 C CA . PHE A 1 87 ? 3.760 -0.908 -9.051 1.00 79.50 87 PHE A CA 1
ATOM 659 C C . PHE A 1 87 ? 4.123 0.032 -10.208 1.00 79.50 87 PHE A C 1
ATOM 661 O O . PHE A 1 87 ? 4.453 -0.418 -11.305 1.00 79.50 87 PHE A O 1
ATOM 668 N N . VAL A 1 88 ? 4.120 1.345 -9.965 1.00 80.12 88 VAL A N 1
ATOM 669 C CA . VAL A 1 88 ? 4.513 2.354 -10.958 1.00 80.12 88 VAL A CA 1
ATOM 670 C C . VAL A 1 88 ? 5.975 2.178 -11.358 1.00 80.12 88 VAL A C 1
ATOM 672 O O . VAL A 1 88 ? 6.292 2.184 -12.548 1.00 80.12 88 VAL A O 1
ATOM 675 N N . VAL A 1 89 ? 6.863 1.974 -10.382 1.00 75.00 89 VAL A N 1
ATOM 676 C CA . VAL A 1 89 ? 8.274 1.675 -10.637 1.00 75.00 89 VAL A CA 1
ATOM 677 C C . VAL A 1 89 ? 8.396 0.449 -11.551 1.00 75.00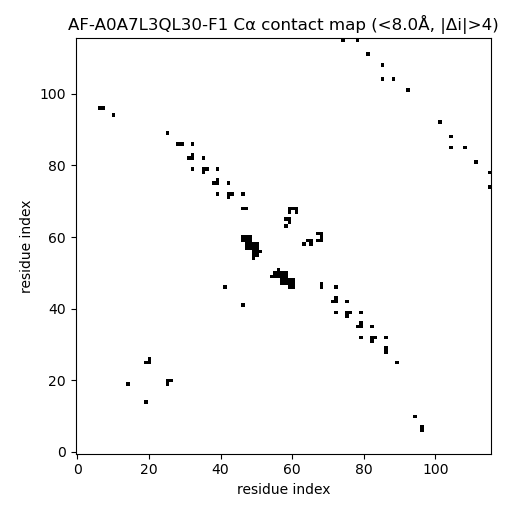 89 VAL A C 1
ATOM 679 O O . VAL A 1 89 ? 9.120 0.525 -12.543 1.00 75.00 89 VAL A O 1
ATOM 682 N N . ASP A 1 90 ? 7.638 -0.630 -11.323 1.00 71.06 90 ASP A N 1
ATOM 683 C CA . ASP A 1 90 ? 7.671 -1.815 -12.197 1.00 71.06 90 ASP A CA 1
ATOM 684 C C . ASP A 1 90 ? 7.159 -1.578 -13.615 1.00 71.06 90 ASP A C 1
ATOM 686 O O . ASP A 1 90 ? 7.694 -2.162 -14.562 1.00 71.06 90 ASP A O 1
ATOM 690 N N . LEU A 1 91 ? 6.129 -0.742 -13.781 1.00 69.69 91 LEU A N 1
ATOM 691 C CA . LEU A 1 91 ? 5.633 -0.368 -15.106 1.00 69.69 91 LEU A CA 1
ATOM 692 C C . LEU A 1 91 ? 6.727 0.345 -15.910 1.00 69.69 91 LEU A C 1
ATOM 694 O O . LEU A 1 91 ? 6.933 0.021 -17.078 1.00 69.69 91 LEU A O 1
ATOM 698 N N . TYR A 1 92 ? 7.494 1.238 -15.275 1.00 67.25 92 TYR A N 1
ATOM 699 C CA . TYR A 1 92 ? 8.662 1.865 -15.905 1.00 67.25 92 TYR A CA 1
ATOM 700 C C . TYR A 1 92 ? 9.809 0.868 -16.150 1.00 67.25 92 TYR A C 1
ATOM 702 O O . TYR A 1 92 ? 10.532 0.973 -17.143 1.00 67.25 92 TYR A O 1
ATOM 710 N N . PHE A 1 93 ? 9.952 -0.151 -15.298 1.00 60.25 93 PHE A N 1
ATOM 711 C CA . PHE A 1 93 ? 10.940 -1.221 -15.465 1.00 60.25 93 PHE A CA 1
ATOM 712 C C . PHE A 1 93 ? 10.714 -2.111 -16.686 1.00 60.25 93 PHE A C 1
ATOM 714 O O . PHE A 1 93 ? 11.681 -2.688 -17.185 1.00 60.25 93 PHE A O 1
ATOM 721 N N . GLN A 1 94 ? 9.482 -2.240 -17.184 1.00 53.22 94 GLN A N 1
ATOM 722 C CA . GLN A 1 94 ? 9.195 -3.033 -18.387 1.00 53.22 94 GLN A CA 1
ATOM 723 C C . GLN A 1 94 ? 9.931 -2.497 -19.636 1.00 53.22 94 GLN A C 1
ATOM 725 O O . GLN A 1 94 ? 10.158 -3.262 -20.571 1.00 53.22 94 GLN A O 1
ATOM 730 N N . GLN A 1 95 ? 10.392 -1.236 -19.633 1.00 51.09 95 GLN A N 1
ATOM 731 C CA . GLN A 1 95 ? 11.221 -0.657 -20.704 1.00 51.09 95 GLN A CA 1
ATOM 732 C C . GLN A 1 95 ? 12.746 -0.737 -20.473 1.00 51.09 95 GLN A C 1
ATOM 734 O O . GLN A 1 95 ? 13.502 -0.459 -21.404 1.00 51.09 95 GLN A O 1
ATOM 739 N N . ILE A 1 96 ? 13.234 -1.120 -19.284 1.00 51.00 96 ILE A N 1
ATOM 740 C CA . ILE A 1 96 ? 14.671 -1.087 -18.942 1.00 51.00 96 ILE A CA 1
ATOM 741 C C . ILE A 1 96 ? 15.260 -2.508 -18.847 1.00 51.00 96 ILE A C 1
ATOM 743 O O . ILE A 1 96 ? 14.864 -3.313 -18.006 1.00 51.00 96 ILE A O 1
ATOM 747 N N . SER A 1 97 ? 16.275 -2.812 -19.672 1.00 51.62 97 SER A N 1
ATOM 748 C CA . SER A 1 97 ? 16.967 -4.120 -19.729 1.00 51.62 97 SER A CA 1
ATOM 749 C C . SER A 1 97 ? 18.020 -4.351 -18.625 1.00 51.62 97 SER A C 1
ATOM 751 O O . SER A 1 97 ? 18.743 -5.349 -18.636 1.00 51.62 97 SER A O 1
ATOM 753 N N . SER A 1 98 ? 18.130 -3.442 -17.651 1.00 53.59 98 SER A N 1
ATOM 754 C CA . SER A 1 98 ? 19.185 -3.455 -16.631 1.00 53.59 98 SER A CA 1
ATOM 755 C C . SER A 1 98 ? 18.844 -4.364 -15.439 1.00 53.59 98 SER A C 1
ATOM 757 O O . SER A 1 98 ? 17.971 -4.079 -14.617 1.00 53.59 98 SER A O 1
ATOM 759 N N . VAL A 1 99 ? 19.606 -5.453 -15.290 1.00 56.69 99 VAL A N 1
ATOM 760 C CA . VAL A 1 99 ? 19.530 -6.421 -14.170 1.00 56.69 99 VAL A CA 1
ATOM 761 C C . VAL A 1 99 ? 19.789 -5.762 -12.802 1.00 56.69 99 VAL A C 1
ATOM 763 O O . VAL A 1 99 ? 19.347 -6.259 -11.763 1.00 56.69 99 VAL A O 1
ATOM 766 N N . LYS A 1 100 ? 20.509 -4.635 -12.788 1.00 56.34 100 LYS A N 1
ATOM 767 C CA . LYS A 1 100 ? 20.940 -3.928 -11.574 1.00 56.34 100 LYS A CA 1
ATOM 768 C C . LYS A 1 100 ? 19.778 -3.213 -10.887 1.00 56.34 100 LYS A C 1
ATOM 770 O O . LYS A 1 100 ? 19.662 -3.251 -9.664 1.00 56.34 100 LYS A O 1
ATOM 775 N N . ASP A 1 101 ? 18.890 -2.640 -11.686 1.00 59.88 101 ASP A N 1
ATOM 776 C CA . ASP A 1 101 ? 17.763 -1.858 -11.200 1.00 59.88 101 ASP A CA 1
ATOM 777 C C . ASP A 1 101 ? 16.651 -2.796 -10.674 1.00 59.88 101 ASP A C 1
ATOM 779 O O . ASP A 1 101 ? 16.113 -2.559 -9.591 1.00 59.88 101 ASP A O 1
ATOM 783 N N . ARG A 1 102 ? 16.412 -3.953 -11.324 1.00 63.25 102 ARG A N 1
ATOM 784 C CA . ARG A 1 102 ? 15.449 -4.971 -10.843 1.00 63.25 102 ARG A CA 1
ATOM 785 C C . ARG A 1 102 ? 15.800 -5.500 -9.452 1.00 63.25 102 ARG A C 1
ATOM 787 O O . ARG A 1 102 ? 14.922 -5.640 -8.606 1.00 63.25 102 ARG A O 1
ATOM 794 N N . LYS A 1 103 ? 17.084 -5.768 -9.188 1.00 65.25 103 LYS A N 1
ATOM 795 C CA . LYS A 1 103 ? 17.540 -6.213 -7.859 1.00 65.25 103 LYS A CA 1
ATOM 796 C C . LYS A 1 103 ? 17.304 -5.152 -6.787 1.00 65.25 103 LYS A C 1
ATOM 798 O O . LYS A 1 103 ? 16.961 -5.498 -5.663 1.00 65.25 103 LYS A O 1
ATOM 803 N N . ARG A 1 104 ? 17.468 -3.872 -7.127 1.00 67.06 104 ARG A N 1
ATOM 804 C CA . ARG A 1 104 ? 17.266 -2.763 -6.191 1.00 67.06 104 ARG A CA 1
ATOM 805 C C . ARG A 1 104 ? 15.790 -2.576 -5.850 1.00 67.06 104 ARG A C 1
ATOM 807 O O . ARG A 1 104 ? 15.477 -2.389 -4.682 1.00 67.06 104 ARG A O 1
ATOM 814 N N . ALA A 1 105 ? 14.901 -2.699 -6.836 1.00 69.38 105 ALA A N 1
ATOM 815 C CA . ALA A 1 105 ? 13.457 -2.667 -6.612 1.00 69.38 105 ALA A CA 1
ATOM 816 C C . ALA A 1 105 ? 12.989 -3.816 -5.704 1.00 69.38 105 ALA A C 1
ATOM 818 O O . ALA A 1 105 ? 12.222 -3.577 -4.780 1.00 69.38 105 ALA A O 1
ATOM 819 N N . VAL A 1 106 ? 13.500 -5.038 -5.908 1.00 71.12 106 VAL A N 1
ATOM 820 C CA . VAL A 1 106 ? 13.189 -6.194 -5.044 1.00 71.12 106 VAL A CA 1
ATOM 821 C C . VAL A 1 106 ? 13.748 -6.017 -3.631 1.00 71.12 106 VAL A C 1
ATOM 823 O O . VAL A 1 106 ? 13.076 -6.355 -2.666 1.00 71.12 106 VAL A O 1
ATOM 826 N N . LEU A 1 107 ? 14.957 -5.467 -3.483 1.00 75.00 107 LEU A N 1
ATOM 827 C CA . LEU A 1 107 ? 15.544 -5.223 -2.162 1.00 75.00 107 LEU A CA 1
ATOM 828 C C . LEU A 1 107 ? 14.783 -4.135 -1.386 1.00 75.00 107 LEU A C 1
ATOM 830 O O . LEU A 1 107 ? 14.623 -4.247 -0.175 1.00 75.00 107 LEU A O 1
ATOM 834 N N . LEU A 1 108 ? 14.308 -3.099 -2.085 1.00 76.19 108 LEU A N 1
ATOM 835 C CA . LEU A 1 108 ? 13.461 -2.056 -1.503 1.00 76.19 108 LEU A CA 1
ATOM 836 C C . LEU A 1 108 ? 12.094 -2.604 -1.089 1.00 76.19 108 LEU A C 1
ATOM 838 O O . LEU A 1 108 ? 11.629 -2.272 -0.007 1.00 76.19 108 LEU A O 1
ATOM 842 N N . ASP A 1 109 ? 11.490 -3.455 -1.916 1.00 74.31 109 ASP A N 1
ATOM 843 C CA . ASP A 1 109 ? 10.217 -4.123 -1.624 1.00 74.31 109 ASP A CA 1
ATOM 844 C C . ASP A 1 109 ? 10.348 -5.040 -0.398 1.00 74.31 109 ASP A C 1
ATOM 846 O O . ASP A 1 109 ? 9.588 -4.916 0.555 1.00 74.31 109 ASP A O 1
ATOM 850 N N . LEU A 1 110 ? 11.404 -5.863 -0.345 1.00 77.12 110 LEU A N 1
ATOM 851 C CA . LEU A 1 110 ? 11.710 -6.717 0.808 1.00 77.12 110 LEU A CA 1
ATOM 852 C C . LEU A 1 110 ? 11.955 -5.901 2.088 1.00 77.12 110 LEU A C 1
ATOM 854 O O . LEU A 1 110 ? 11.509 -6.288 3.164 1.00 77.12 110 LEU A O 1
ATOM 858 N N . GLY A 1 111 ? 12.659 -4.771 1.978 1.00 79.94 111 GLY A N 1
ATOM 859 C CA . GLY A 1 111 ? 12.874 -3.858 3.099 1.00 79.94 111 GLY A CA 1
ATOM 860 C C . GLY A 1 111 ? 11.570 -3.219 3.575 1.00 79.94 111 GLY A C 1
ATOM 861 O O . GLY A 1 111 ? 11.306 -3.187 4.773 1.00 79.94 111 GLY A O 1
ATOM 862 N N . PHE A 1 112 ? 10.729 -2.767 2.646 1.00 79.81 112 PHE A N 1
ATOM 863 C CA . PHE A 1 112 ? 9.433 -2.176 2.958 1.00 79.81 112 PHE A CA 1
ATOM 864 C C . PHE A 1 112 ? 8.499 -3.193 3.628 1.00 79.81 112 PHE A C 1
ATOM 866 O O . PHE A 1 112 ? 7.974 -2.903 4.697 1.00 79.81 112 PHE A O 1
ATOM 873 N N . SER A 1 113 ? 8.383 -4.411 3.086 1.00 75.25 113 SER A N 1
ATOM 874 C CA . SER A 1 113 ? 7.594 -5.498 3.690 1.00 75.25 113 SER A CA 1
ATOM 875 C C . SER A 1 113 ? 8.156 -6.023 5.013 1.00 75.25 113 SER A C 1
ATOM 877 O O . SER A 1 113 ? 7.429 -6.642 5.774 1.00 75.25 113 SER A O 1
ATOM 879 N N . GLY A 1 114 ? 9.452 -5.845 5.280 1.00 77.69 114 GLY A N 1
ATOM 880 C CA . GLY A 1 114 ? 10.060 -6.231 6.556 1.00 77.69 114 GLY A CA 1
ATOM 881 C C . GLY A 1 114 ? 9.903 -5.183 7.660 1.00 77.69 114 GLY A C 1
ATOM 882 O O . GLY A 1 114 ? 10.166 -5.487 8.821 1.00 77.69 114 GLY A O 1
ATOM 883 N N . THR A 1 115 ? 9.525 -3.954 7.301 1.00 75.94 115 THR A N 1
ATOM 884 C CA . THR A 1 115 ? 9.416 -2.824 8.240 1.00 75.94 115 THR A CA 1
ATOM 885 C C . THR A 1 115 ? 7.963 -2.469 8.554 1.00 75.94 115 THR A C 1
ATOM 887 O O . THR A 1 115 ? 7.701 -1.884 9.604 1.00 75.94 115 THR A O 1
ATOM 890 N N . LEU A 1 116 ? 7.045 -2.793 7.639 1.00 68.94 116 LEU A N 1
ATOM 891 C CA . LEU A 1 116 ? 5.609 -2.548 7.742 1.00 68.94 116 LEU A CA 1
ATOM 892 C C . LEU A 1 116 ? 4.862 -3.820 8.148 1.00 68.94 116 LEU A C 1
ATOM 894 O O . LEU A 1 116 ? 3.959 -3.706 9.003 1.00 68.94 116 LEU A O 1
#

Organism: NCBI:txid68486

Radius of gyration: 20.32 Å; Cα contacts (8 Å, |Δi|>4): 68; chains: 1; bounding box: 59×32×52 Å

Foldseek 3Di:
DDDPQPDPPDQPDDDDVVVVVVPVVLVVLVVLLVVLVVLLVCLVPPQWDAPDPVDRDTAGPPVSDPVVSVVSNVVSVVSNVVSVVLNVVVVVVVNDSDPVVVVVSVVVVVVVVVVD

Mean predicted aligned error: 12.41 Å

Nearest PDB structures (foldseek):
  7qho-assembly1_A  TM=4.786E-01  e=9.051E-01  Corynebacterium glutamicum ATCC 13032

Secondary structure (DSSP, 8-state):
-----TTTT-SSS---HHHHHT-HHHHHHHHHHHHHHHHHHHHHHHSEEES-SSS--EEETTTT-HHHHHHHHHHHHHHHHHHHHHHHHHHHHTT---HHHHHHHHHHHHHHHHH-

pLDDT: mean 71.86, std 15.16, range [35.72, 90.56]

Solvent-accessible surface area (backbone atoms only — not comparable to full-atom values): 6951 Å² total; per-residue (Å²): 136,87,78,81,76,83,68,84,85,64,89,84,63,84,86,54,69,70,66,56,64,70,39,63,67,57,56,52,51,54,51,50,42,54,51,36,52,54,53,35,52,50,42,73,64,61,36,51,41,61,78,40,96,90,51,80,47,77,36,25,74,59,83,66,31,59,68,56,36,53,48,52,44,51,53,38,51,51,51,37,54,49,43,51,53,53,51,54,53,50,62,61,44,76,78,54,90,55,71,69,57,58,52,50,56,52,52,50,48,54,51,50,68,73,74,107